Protein AF-A0A957E5P6-F1 (afdb_monomer_lite)

pLDDT: mean 75.71, std 4.86, range [61.44, 86.12]

Secondary structure (DSSP, 8-state):
-EETTEE-S---EEE-SSSS-EEEPHHHHTTSEEEEETTTTEEEEE-

Radius of 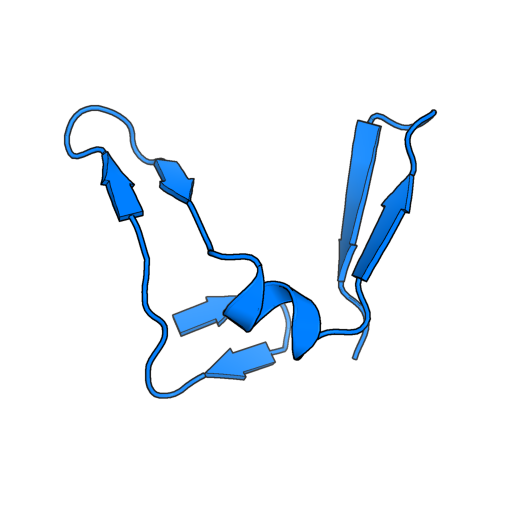gyration: 11.88 Å; chains: 1; bounding box: 25×31×22 Å

Foldseek 3Di:
DDDPPDDDPDFDWDDDPVDRDIDGDVVVVVVWPWDQDPVVRDIDTDD

Structure (mmCIF, N/CA/C/O backbone):
data_AF-A0A957E5P6-F1
#
_entry.id   AF-A0A957E5P6-F1
#
loop_
_atom_site.group_PDB
_atom_site.id
_atom_site.type_symbol
_atom_site.label_atom_id
_atom_site.label_alt_id
_atom_site.label_comp_id
_atom_site.label_asym_id
_atom_site.label_entity_id
_atom_site.label_seq_id
_atom_site.pdbx_PDB_ins_code
_atom_site.Cartn_x
_atom_site.Cartn_y
_atom_site.Cartn_z
_atom_site.occupancy
_atom_site.B_iso_or_equiv
_atom_site.auth_seq_id
_atom_site.auth_comp_id
_atom_site.auth_asym_id
_atom_site.auth_atom_id
_atom_site.pdbx_PDB_model_num
ATOM 1 N N . MET A 1 1 ? -0.013 -11.064 1.479 1.00 69.00 1 MET A N 1
ATOM 2 C CA . MET A 1 1 ? 0.928 -9.934 1.661 1.00 69.00 1 MET A CA 1
ATOM 3 C C . MET A 1 1 ? 0.549 -9.211 2.940 1.00 69.00 1 MET A C 1
ATOM 5 O O . MET A 1 1 ? -0.640 -9.020 3.166 1.00 69.00 1 MET A O 1
ATOM 9 N N . LYS A 1 2 ? 1.534 -8.837 3.764 1.00 70.06 2 LYS A N 1
ATOM 10 C CA . LYS A 1 2 ? 1.302 -8.110 5.016 1.00 70.06 2 LYS A CA 1
ATOM 11 C C . LYS A 1 2 ? 1.803 -6.673 4.880 1.00 70.06 2 LYS A C 1
ATOM 13 O O . LYS A 1 2 ? 2.966 -6.472 4.537 1.00 70.06 2 LYS A O 1
ATOM 18 N N . VAL A 1 3 ? 0.927 -5.707 5.133 1.00 74.19 3 VAL A N 1
ATOM 19 C CA . VAL A 1 3 ? 1.231 -4.270 5.142 1.00 74.19 3 VAL A CA 1
ATOM 20 C C . VAL A 1 3 ? 0.927 -3.765 6.547 1.00 74.19 3 VAL A C 1
ATOM 22 O O . VAL A 1 3 ? -0.233 -3.638 6.924 1.00 74.19 3 VAL A O 1
ATOM 25 N N . GLY A 1 4 ? 1.960 -3.557 7.364 1.00 73.38 4 GLY A N 1
ATOM 26 C CA . GLY A 1 4 ? 1.760 -3.262 8.787 1.00 73.38 4 GLY A CA 1
ATOM 27 C C . GLY A 1 4 ? 0.980 -4.389 9.495 1.00 73.38 4 GLY A C 1
ATOM 28 O O . GLY A 1 4 ? 1.355 -5.554 9.335 1.00 73.38 4 GLY A O 1
ATOM 29 N N . PRO A 1 5 ? -0.078 -4.101 10.276 1.00 70.44 5 PRO A N 1
ATOM 30 C CA . PRO A 1 5 ? -0.925 -5.128 10.897 1.00 70.44 5 PRO A CA 1
ATOM 31 C C . PRO A 1 5 ? -1.877 -5.814 9.901 1.00 70.44 5 PRO A C 1
ATOM 33 O O . PRO A 1 5 ? -2.360 -6.914 10.169 1.00 70.44 5 PRO A O 1
ATOM 36 N N . TYR A 1 6 ? -2.106 -5.212 8.733 1.00 71.44 6 TYR A N 1
ATOM 37 C CA . TYR A 1 6 ? -3.092 -5.666 7.764 1.00 71.44 6 TYR A CA 1
ATOM 38 C C . TYR A 1 6 ? -2.576 -6.832 6.914 1.00 71.44 6 TYR A C 1
ATOM 40 O O . TYR A 1 6 ? -1.463 -6.795 6.377 1.00 71.44 6 TYR A O 1
ATOM 48 N N . ASN A 1 7 ? -3.391 -7.879 6.775 1.00 73.12 7 ASN A N 1
ATOM 49 C CA . ASN A 1 7 ? -3.023 -9.098 6.065 1.00 73.12 7 ASN A CA 1
ATOM 50 C C . ASN A 1 7 ? -4.035 -9.389 4.954 1.00 73.12 7 ASN A C 1
ATOM 52 O O . ASN A 1 7 ? -5.189 -9.707 5.233 1.00 73.12 7 ASN A O 1
ATOM 56 N N . GLN A 1 8 ? -3.595 -9.300 3.697 1.00 73.50 8 GLN A N 1
ATOM 57 C CA . GLN A 1 8 ? -4.435 -9.600 2.538 1.00 73.50 8 GLN A CA 1
ATOM 58 C C . GLN A 1 8 ? -3.998 -10.887 1.841 1.00 73.50 8 GLN A C 1
ATOM 60 O O . GLN A 1 8 ? -2.807 -11.106 1.578 1.00 73.50 8 GLN A O 1
ATOM 65 N N . THR A 1 9 ? -4.988 -11.719 1.511 1.00 69.19 9 THR A N 1
ATOM 66 C CA . THR A 1 9 ? -4.804 -13.021 0.856 1.00 69.19 9 THR A CA 1
ATOM 67 C C . THR A 1 9 ? -4.288 -12.877 -0.576 1.00 69.19 9 THR A C 1
ATOM 69 O O . THR A 1 9 ? -3.437 -13.659 -0.990 1.00 69.19 9 THR A O 1
ATOM 72 N N . ALA A 1 10 ? -4.734 -11.854 -1.311 1.00 71.00 10 ALA A N 1
ATOM 73 C CA . ALA A 1 10 ? -4.265 -11.560 -2.661 1.00 71.00 10 ALA A CA 1
ATOM 74 C C . ALA A 1 10 ? -4.265 -10.048 -2.903 1.00 71.00 10 ALA A C 1
ATOM 76 O O . ALA A 1 10 ? -5.267 -9.387 -2.656 1.00 71.00 10 ALA A O 1
ATOM 77 N N . VAL A 1 11 ? -3.135 -9.526 -3.381 1.00 76.50 11 VAL A N 1
ATOM 78 C CA . VAL A 1 11 ? -2.933 -8.109 -3.704 1.00 76.50 11 VAL A CA 1
ATOM 79 C C . VAL A 1 11 ? -2.303 -8.037 -5.086 1.00 76.50 11 VAL A C 1
ATOM 81 O O . VAL A 1 11 ? -1.318 -8.734 -5.341 1.00 76.50 11 VAL A O 1
ATOM 84 N N . GLN A 1 12 ? -2.842 -7.201 -5.971 1.00 76.81 12 GLN A N 1
ATOM 85 C CA . GLN A 1 12 ? -2.199 -6.911 -7.247 1.00 76.81 12 GLN A CA 1
ATOM 86 C C . GLN A 1 12 ? -1.118 -5.844 -7.038 1.00 76.81 12 GLN A C 1
ATOM 88 O O . GLN A 1 12 ? -1.3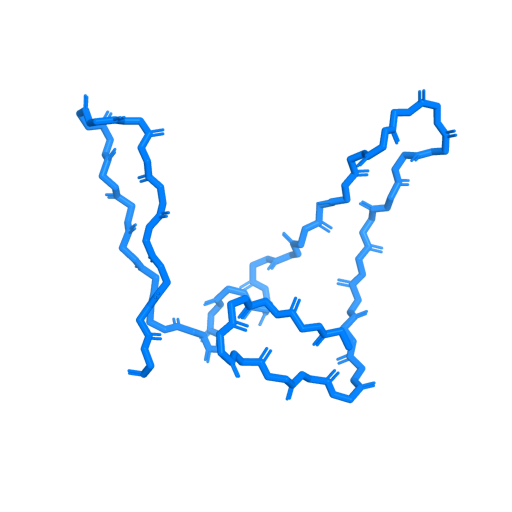73 -4.787 -6.466 1.00 76.81 12 GLN A O 1
ATOM 93 N N . VAL A 1 13 ? 0.100 -6.130 -7.494 1.00 80.62 13 VAL A N 1
ATOM 94 C CA . VAL A 1 13 ? 1.258 -5.243 -7.335 1.00 80.62 13 VAL A CA 1
ATOM 95 C C . VAL A 1 13 ? 2.006 -5.086 -8.652 1.00 80.62 13 VAL A C 1
ATOM 97 O O . VAL A 1 13 ? 1.984 -5.986 -9.493 1.00 80.62 13 VAL A O 1
ATOM 100 N N . ILE A 1 14 ? 2.700 -3.960 -8.815 1.00 81.69 14 ILE A N 1
ATOM 101 C CA . ILE A 1 14 ? 3.684 -3.768 -9.884 1.00 81.69 14 ILE A CA 1
ATOM 102 C C . ILE A 1 14 ? 5.058 -3.726 -9.221 1.00 81.69 14 ILE A C 1
ATOM 104 O O . ILE A 1 14 ? 5.362 -2.802 -8.471 1.00 81.69 14 ILE A O 1
ATOM 108 N N . GLY A 1 15 ? 5.873 -4.749 -9.466 1.00 82.06 15 GLY A N 1
ATOM 109 C CA . GLY A 1 15 ? 7.241 -4.828 -8.958 1.00 82.06 15 GLY A CA 1
ATOM 110 C C . GLY A 1 15 ? 8.259 -4.467 -10.031 1.00 82.06 15 GLY A C 1
ATOM 111 O O . GLY A 1 15 ? 8.084 -4.819 -11.200 1.00 82.06 15 GLY A O 1
ATOM 112 N N . ASN A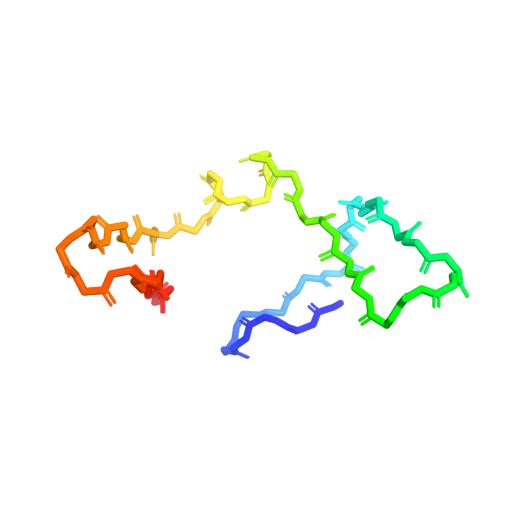 1 16 ? 9.339 -3.806 -9.627 1.00 84.12 16 ASN A N 1
ATOM 113 C CA . ASN A 1 16 ? 10.548 -3.731 -10.437 1.00 84.12 16 ASN A CA 1
ATOM 114 C C . ASN A 1 16 ? 11.449 -4.920 -10.063 1.00 84.12 16 ASN A C 1
ATOM 116 O O . ASN A 1 16 ? 11.590 -5.234 -8.891 1.00 84.12 16 ASN A O 1
ATOM 120 N N . GLN A 1 17 ? 12.048 -5.612 -11.035 1.00 81.31 17 GLN A N 1
ATOM 121 C CA . GLN A 1 17 ? 12.988 -6.708 -10.740 1.00 81.31 17 GLN A CA 1
ATOM 122 C C . GLN A 1 17 ? 14.420 -6.216 -10.485 1.00 81.31 17 GLN A C 1
ATOM 124 O O . GLN A 1 17 ? 15.275 -6.995 -10.074 1.00 81.31 17 GLN A O 1
ATOM 129 N N . HIS A 1 18 ? 14.711 -4.950 -10.785 1.00 86.12 18 HIS A N 1
ATOM 130 C CA . HIS A 1 18 ? 16.043 -4.354 -10.643 1.00 86.12 18 HIS A CA 1
ATOM 131 C C . HIS A 1 18 ? 16.172 -3.468 -9.403 1.00 86.12 18 HIS A C 1
ATOM 133 O O . HIS A 1 18 ? 17.286 -3.201 -8.962 1.00 86.12 18 HIS A O 1
ATOM 139 N N . SER A 1 19 ? 15.051 -3.040 -8.824 1.00 78.81 19 SER A N 1
ATOM 140 C CA . SER A 1 19 ? 15.010 -2.407 -7.510 1.00 78.81 19 SER A CA 1
ATOM 141 C C . SER A 1 19 ? 14.142 -3.249 -6.590 1.00 78.81 19 SER A C 1
ATOM 143 O O . SER A 1 19 ? 13.224 -3.919 -7.045 1.00 78.81 19 SER A O 1
ATOM 145 N N . ASN A 1 20 ? 14.422 -3.248 -5.290 1.00 79.00 20 ASN A N 1
ATOM 146 C CA . ASN A 1 20 ? 13.650 -4.033 -4.325 1.00 79.00 20 ASN A CA 1
ATOM 147 C C . ASN A 1 20 ? 12.322 -3.334 -3.960 1.00 79.00 20 ASN A C 1
ATOM 149 O O . ASN A 1 20 ? 11.849 -3.432 -2.828 1.00 79.00 20 ASN A O 1
ATOM 153 N N . ASP A 1 21 ? 11.758 -2.597 -4.922 1.00 80.75 21 ASP A N 1
ATOM 154 C CA . ASP A 1 21 ? 10.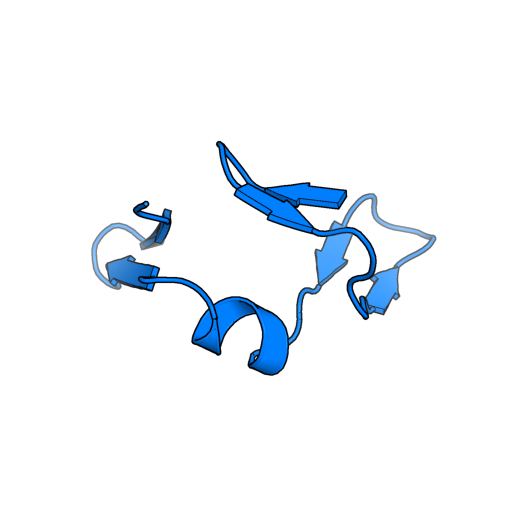596 -1.738 -4.755 1.00 80.75 21 ASP A CA 1
ATOM 155 C C . ASP A 1 21 ? 9.372 -2.377 -5.400 1.00 80.75 21 ASP A C 1
ATOM 157 O O . ASP A 1 21 ? 9.401 -2.894 -6.524 1.00 80.75 21 ASP A O 1
ATOM 161 N N . VAL A 1 22 ? 8.258 -2.284 -4.683 1.00 80.88 22 VAL A N 1
ATOM 162 C CA . VAL A 1 22 ? 6.964 -2.792 -5.123 1.00 80.88 22 VAL A CA 1
ATOM 163 C C . VAL A 1 22 ? 5.939 -1.681 -4.965 1.00 80.88 22 VAL A C 1
ATOM 165 O O . VAL A 1 22 ? 5.777 -1.119 -3.883 1.00 80.88 22 VAL A O 1
ATOM 168 N N . ILE A 1 23 ? 5.240 -1.367 -6.051 1.00 83.69 23 ILE A N 1
ATOM 169 C CA . ILE A 1 23 ? 4.183 -0.362 -6.073 1.00 83.69 23 ILE A CA 1
ATOM 170 C C . ILE A 1 23 ? 2.846 -1.056 -5.823 1.00 83.69 23 ILE A C 1
ATOM 172 O O . ILE A 1 23 ? 2.455 -1.982 -6.542 1.00 83.69 23 ILE A O 1
ATOM 176 N N . LEU A 1 24 ? 2.140 -0.567 -4.806 1.00 81.19 24 LEU A N 1
ATOM 177 C CA . LEU A 1 24 ? 0.755 -0.917 -4.511 1.00 81.19 24 LEU A CA 1
ATOM 178 C C . LEU A 1 24 ? -0.184 0.058 -5.219 1.00 81.19 24 LEU A C 1
ATOM 180 O O . LEU A 1 24 ? 0.028 1.272 -5.194 1.00 81.19 24 LEU A O 1
ATOM 184 N N . GLY A 1 25 ? -1.226 -0.476 -5.848 1.00 80.00 25 GLY A N 1
ATOM 185 C CA . GLY A 1 25 ? -2.243 0.336 -6.500 1.00 80.00 25 GLY A CA 1
ATOM 186 C C . GLY A 1 25 ? -3.160 1.063 -5.509 1.00 80.00 25 GLY A C 1
ATOM 187 O O . GLY A 1 25 ? -3.255 0.731 -4.324 1.00 80.00 25 GLY A O 1
ATOM 188 N N . ARG A 1 26 ? -3.875 2.079 -6.013 1.00 78.31 26 ARG A N 1
ATOM 189 C CA . ARG A 1 26 ? -4.877 2.831 -5.230 1.00 78.31 26 ARG A CA 1
ATOM 190 C C . ARG A 1 26 ? -6.074 1.977 -4.821 1.00 78.31 26 ARG A C 1
ATOM 192 O O . ARG A 1 26 ? -6.723 2.283 -3.837 1.00 78.31 26 ARG A O 1
ATOM 199 N N . ASP A 1 27 ? -6.374 0.931 -5.574 1.00 78.19 27 ASP A N 1
ATOM 200 C CA . ASP A 1 27 ? -7.383 -0.077 -5.250 1.00 78.19 27 ASP A CA 1
ATOM 201 C C . ASP A 1 27 ? -7.113 -0.773 -3.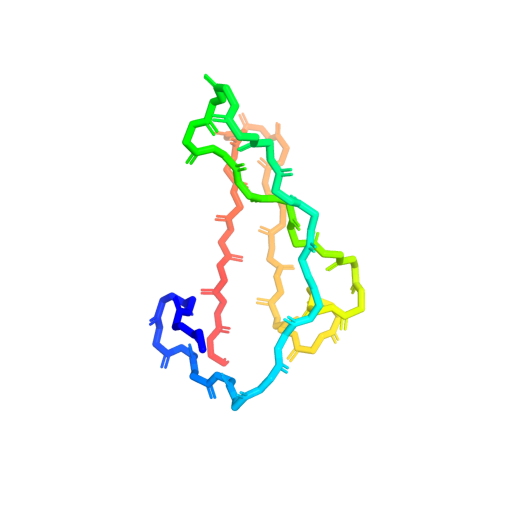909 1.00 78.19 27 ASP A C 1
ATOM 203 O O . ASP A 1 27 ? -8.058 -1.066 -3.179 1.00 78.19 27 ASP A O 1
ATOM 207 N N . VAL A 1 28 ? -5.840 -0.970 -3.556 1.00 76.69 28 VAL A N 1
ATOM 208 C CA . VAL A 1 28 ? -5.413 -1.493 -2.249 1.00 76.69 28 VAL A CA 1
ATOM 209 C C . VAL A 1 28 ? -5.466 -0.398 -1.187 1.00 76.69 28 VAL A C 1
ATOM 211 O O . VAL A 1 28 ? -6.005 -0.614 -0.106 1.00 76.69 28 VAL A O 1
ATOM 214 N N . LEU A 1 29 ? -4.954 0.799 -1.500 1.00 74.75 29 LEU A N 1
ATOM 215 C CA . LEU A 1 29 ? -4.959 1.931 -0.563 1.00 74.75 29 LEU A CA 1
ATOM 216 C C . LEU A 1 29 ? -6.378 2.363 -0.171 1.00 74.75 29 LEU A C 1
ATOM 218 O O . LEU A 1 29 ? -6.607 2.700 0.980 1.00 74.75 29 LEU A O 1
ATOM 222 N N . ASN A 1 30 ? -7.341 2.298 -1.089 1.00 74.06 30 ASN A N 1
ATOM 223 C CA . ASN A 1 30 ? -8.740 2.650 -0.832 1.00 74.06 30 ASN A CA 1
ATOM 224 C C . ASN A 1 30 ? -9.461 1.663 0.103 1.00 74.06 30 ASN A C 1
ATOM 226 O O . ASN A 1 30 ? -10.579 1.941 0.529 1.00 74.06 30 ASN A O 1
ATOM 230 N N . GLN A 1 31 ? -8.858 0.508 0.395 1.00 74.81 31 GLN A N 1
ATOM 231 C CA . GLN A 1 31 ? -9.363 -0.449 1.385 1.00 74.81 31 GLN A CA 1
ATOM 232 C C . GLN A 1 31 ? -8.797 -0.180 2.785 1.00 74.81 31 GLN A C 1
ATOM 234 O O . GLN A 1 31 ? -9.167 -0.867 3.734 1.00 74.81 31 GLN A O 1
ATOM 239 N N . LEU A 1 32 ? -7.897 0.796 2.909 1.00 72.38 32 LEU A N 1
ATOM 240 C CA . LEU A 1 32 ? -7.217 1.173 4.138 1.00 72.38 32 LEU A CA 1
ATOM 241 C C . LEU A 1 32 ? -7.591 2.612 4.503 1.00 72.38 32 LEU A C 1
ATOM 243 O O . LEU A 1 32 ? -7.825 3.453 3.633 1.00 72.38 32 LEU A O 1
ATOM 247 N N . ILE A 1 33 ? -7.601 2.923 5.797 1.00 74.75 33 ILE A N 1
ATOM 248 C CA . ILE A 1 33 ? -7.634 4.316 6.244 1.00 74.75 33 ILE A CA 1
ATOM 249 C C . ILE A 1 33 ? -6.196 4.834 6.154 1.00 74.75 33 ILE A C 1
ATOM 251 O O . ILE A 1 33 ? -5.349 4.522 6.992 1.00 74.75 33 ILE A O 1
ATOM 255 N N . VAL A 1 34 ? -5.907 5.579 5.085 1.00 72.44 34 VAL A N 1
ATOM 256 C CA . VAL A 1 34 ? -4.569 6.112 4.799 1.00 72.44 34 VAL A CA 1
ATOM 257 C C . VAL A 1 34 ? -4.557 7.618 5.014 1.00 72.44 34 VAL A C 1
ATOM 259 O O . VAL A 1 34 ? -5.359 8.341 4.421 1.00 72.44 34 VAL A O 1
ATOM 262 N N . THR A 1 35 ? -3.606 8.098 5.813 1.00 79.69 35 THR A N 1
ATOM 263 C CA . THR A 1 35 ? -3.352 9.533 5.976 1.00 79.69 35 THR A CA 1
ATOM 264 C C . THR A 1 35 ? -2.065 9.908 5.254 1.00 79.69 35 THR A C 1
ATOM 266 O O . THR A 1 35 ? -1.001 9.345 5.512 1.00 79.69 35 THR A O 1
ATOM 269 N N . LEU A 1 36 ? -2.161 10.877 4.342 1.00 77.06 36 LEU A N 1
ATOM 270 C CA . LEU A 1 36 ? -1.010 11.454 3.653 1.00 77.06 36 LEU A CA 1
ATOM 271 C C . LEU A 1 36 ? -0.635 12.779 4.317 1.00 77.06 36 LEU A C 1
ATOM 273 O O . LEU A 1 36 ? -1.376 13.758 4.211 1.00 77.06 36 LEU A O 1
ATOM 277 N N . ASN A 1 37 ? 0.533 12.830 4.955 1.00 77.94 37 ASN A N 1
ATOM 278 C CA . ASN A 1 37 ? 1.062 14.071 5.506 1.00 77.94 37 ASN A CA 1
ATOM 279 C C . ASN A 1 37 ? 2.092 14.677 4.544 1.00 77.94 37 ASN A C 1
ATOM 281 O O . ASN A 1 37 ? 3.268 14.314 4.543 1.00 77.94 37 ASN A O 1
ATOM 285 N N . GLY A 1 38 ? 1.642 15.635 3.729 1.00 73.19 38 GLY A N 1
ATOM 286 C CA . GLY A 1 38 ? 2.485 16.287 2.723 1.00 73.19 38 GLY A CA 1
ATOM 287 C C . GLY A 1 38 ? 3.632 17.132 3.291 1.00 73.19 38 GLY A C 1
ATOM 288 O O . GLY A 1 38 ? 4.618 17.332 2.594 1.00 73.19 38 GLY A O 1
ATOM 289 N N . LEU A 1 39 ? 3.534 17.600 4.541 1.00 77.81 39 LEU A N 1
ATOM 290 C CA . LEU A 1 39 ? 4.578 18.407 5.189 1.00 77.81 39 LEU A CA 1
ATOM 291 C C . LEU A 1 39 ? 5.693 17.538 5.779 1.00 77.81 39 LEU A C 1
ATOM 293 O O . LEU A 1 39 ? 6.858 17.921 5.752 1.00 77.81 39 LEU A O 1
ATOM 297 N N . ALA A 1 40 ? 5.333 16.368 6.305 1.00 71.19 40 ALA A N 1
ATOM 298 C CA . ALA A 1 40 ? 6.280 15.410 6.868 1.00 71.19 40 ALA A CA 1
ATOM 299 C C . ALA A 1 40 ? 6.832 14.423 5.824 1.00 71.19 40 ALA A C 1
ATOM 301 O O . ALA A 1 40 ? 7.718 13.634 6.141 1.00 71.19 40 ALA A O 1
ATOM 302 N N . HIS A 1 41 ? 6.318 14.468 4.586 1.00 74.69 41 HIS A N 1
ATOM 303 C CA . HIS A 1 41 ? 6.632 13.518 3.515 1.00 74.69 41 HIS A CA 1
ATOM 304 C C . HIS A 1 41 ? 6.423 12.047 3.927 1.00 74.69 41 HIS A C 1
ATOM 306 O O . HIS A 1 41 ? 7.121 11.153 3.450 1.00 74.69 41 HIS A O 1
ATOM 312 N N . THR A 1 42 ? 5.450 11.788 4.804 1.00 73.75 42 THR A N 1
ATOM 313 C CA . THR A 1 42 ? 5.147 10.457 5.343 1.00 73.75 42 THR A CA 1
ATOM 314 C C . THR A 1 42 ? 3.720 10.019 5.028 1.00 73.75 42 THR A C 1
ATOM 316 O O . THR A 1 42 ? 2.798 10.828 4.883 1.00 73.75 42 THR A O 1
ATOM 319 N N . VAL A 1 43 ? 3.552 8.700 4.916 1.00 70.75 43 VAL A N 1
ATOM 320 C CA . VAL A 1 43 ? 2.259 8.024 4.775 1.00 70.75 43 VAL A CA 1
ATOM 321 C C . VAL A 1 43 ? 2.047 7.168 6.013 1.00 70.75 43 VAL A C 1
ATOM 3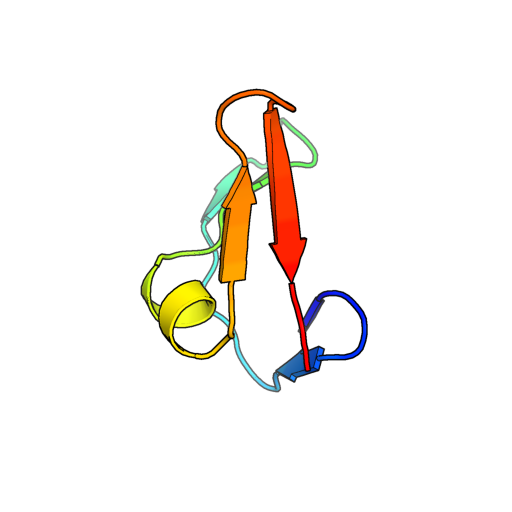23 O O . VAL A 1 43 ? 2.901 6.345 6.343 1.00 70.75 43 VAL A O 1
ATOM 326 N N . GLU A 1 44 ? 0.908 7.344 6.671 1.00 76.25 44 GLU A N 1
ATOM 327 C CA . GLU A 1 44 ? 0.498 6.531 7.814 1.00 76.25 44 GLU A CA 1
ATOM 328 C C . GLU A 1 44 ? -0.695 5.656 7.426 1.00 76.25 44 GLU A C 1
ATOM 330 O O . GLU A 1 44 ? -1.633 6.111 6.765 1.00 76.25 44 GLU A O 1
ATOM 335 N N . ILE A 1 45 ? -0.640 4.386 7.829 1.00 71.06 45 ILE A N 1
ATOM 336 C CA . ILE A 1 45 ? -1.705 3.401 7.628 1.00 71.06 45 ILE A CA 1
ATOM 337 C C . ILE A 1 45 ? -2.276 3.076 9.005 1.00 71.06 45 ILE A C 1
ATOM 339 O O . ILE A 1 45 ? -1.532 2.641 9.888 1.00 71.06 45 ILE A O 1
ATOM 343 N N . SER A 1 46 ? -3.574 3.301 9.181 1.00 68.31 46 SER A N 1
ATOM 344 C CA . SER A 1 46 ? -4.308 2.997 10.414 1.00 68.31 46 SER A CA 1
ATOM 345 C C . SER A 1 46 ? -5.174 1.742 10.246 1.00 68.31 46 SER A C 1
ATOM 347 O O . SER A 1 46 ? -5.476 1.352 9.115 1.00 68.31 46 SER A O 1
ATOM 349 N N . GLU A 1 47 ? -5.527 1.104 11.368 1.00 61.44 47 GLU A N 1
ATOM 350 C CA . GLU A 1 47 ? -6.464 -0.035 11.427 1.00 61.44 47 GLU A CA 1
ATOM 351 C C . GLU A 1 47 ? -7.919 0.389 11.199 1.00 61.44 47 GLU A C 1
ATOM 353 O O . GLU A 1 47 ? -8.317 1.457 11.724 1.00 61.44 47 GLU A O 1
#

Sequence (47 aa):
MKVGPYNQTAVQVIGNQHSNDVILGRDVLNQLIVTLNGLAHTVEISE